Protein AF-A0A352SIU7-F1 (afdb_monomer)

pLDDT: mean 70.61, std 19.4, range [39.03, 94.5]

Secondary structure (DSSP, 8-state):
------------------SSSTTTTHHHHHHHHHHHHTT-EEEETTEE--GGGHHHHHHHHHT--EEEEEEE-TTS-EEEEEEEE----S----------------------------

Sequence (118 aa):
MERKMALSYDNITEKYYEGETMQQNQWIVDEMNQVYKQGIRVDVNGLSYNPKTSANLMRVLENGSYMLDYEGDMLGRIVALHVDSVGPSEQPSYKTLRCKKTKNRPEKKRRSEKNKKK

Mean predicted aligned error: 17.44 Å

Nearest PDB structures (foldseek):
  7wbj-assembly1_A  TM=3.241E-01  e=1.465E+00  Bos taurus
  5wtn-assembly1_C  TM=4.765E-01  e=7.606E+00  Geobacillus stearothermophilus 10
  5m5y-assembly1_F  TM=2.663E-01  e=7.606E+00  Saccharomyces cerevisiae

Radius of gyration: 29.02 Å; Cα contacts (8 Å, |Δi|>4): 90; chains: 1; bounding box: 78×44×82 Å

Structure (mmCIF, N/CA/C/O backbone):
data_AF-A0A352SIU7-F1
#
_entry.id   AF-A0A352SIU7-F1
#
loop_
_atom_site.group_PDB
_atom_site.id
_atom_site.type_symbol
_atom_site.label_atom_id
_atom_site.label_alt_id
_atom_site.label_comp_id
_atom_site.label_asym_id
_atom_site.label_entity_id
_atom_site.label_seq_id
_atom_site.pdbx_PDB_ins_code
_atom_site.Cartn_x
_atom_site.Cartn_y
_atom_site.Cartn_z
_atom_site.occupancy
_atom_site.B_iso_or_equiv
_atom_site.auth_seq_id
_atom_site.auth_comp_id
_atom_site.auth_asym_id
_atom_site.auth_atom_id
_atom_site.pdbx_PDB_model_num
ATOM 1 N N . MET A 1 1 ? 37.806 -28.540 17.704 1.00 43.12 1 MET A N 1
ATOM 2 C CA . MET A 1 1 ? 36.772 -27.675 18.312 1.00 43.12 1 MET A CA 1
ATOM 3 C C . MET A 1 1 ? 36.944 -26.288 17.713 1.00 43.12 1 MET A C 1
ATOM 5 O O . MET A 1 1 ? 37.677 -25.476 18.258 1.00 43.12 1 MET A O 1
ATOM 9 N N . GLU A 1 2 ? 36.357 -26.053 16.542 1.00 46.69 2 GLU A N 1
ATOM 10 C CA . GLU A 1 2 ? 3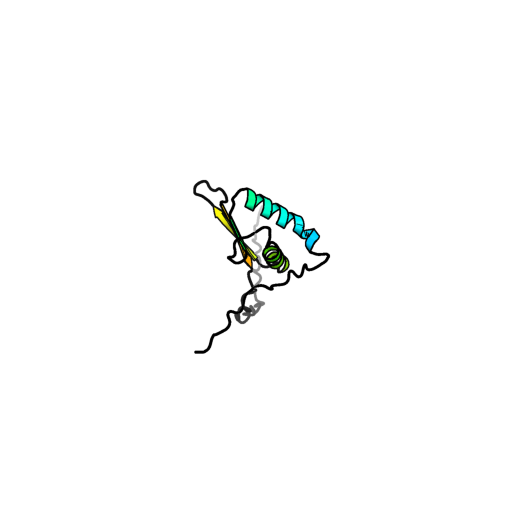6.436 -24.762 15.852 1.00 46.69 2 GLU A CA 1
ATOM 11 C C . GLU A 1 2 ? 35.139 -23.992 16.088 1.00 46.69 2 GLU A C 1
ATOM 13 O O . GLU A 1 2 ? 34.055 -24.414 15.687 1.00 46.69 2 GLU A O 1
ATOM 18 N N . ARG A 1 3 ? 35.255 -22.871 16.801 1.00 45.94 3 ARG A N 1
ATOM 19 C CA . ARG A 1 3 ? 34.169 -21.918 17.019 1.00 45.94 3 ARG A CA 1
ATOM 20 C C . ARG A 1 3 ? 33.973 -21.129 15.725 1.00 45.94 3 ARG A C 1
ATOM 22 O O . ARG A 1 3 ? 34.771 -20.247 15.423 1.00 45.94 3 ARG A O 1
ATOM 29 N N . LYS A 1 4 ? 32.922 -21.440 14.963 1.00 49.22 4 LYS A N 1
ATOM 30 C CA . LYS A 1 4 ? 32.469 -20.570 13.872 1.00 49.22 4 LYS A CA 1
ATOM 31 C C . LYS A 1 4 ? 31.870 -19.307 14.487 1.00 49.22 4 LYS A C 1
ATOM 33 O O . LYS A 1 4 ? 30.905 -19.379 15.243 1.00 49.22 4 LYS A O 1
ATOM 38 N N . MET A 1 5 ? 32.516 -18.177 14.214 1.00 44.50 5 MET A N 1
ATOM 39 C CA . MET A 1 5 ? 32.101 -16.854 14.662 1.00 44.50 5 MET A CA 1
ATOM 40 C C . MET A 1 5 ? 30.714 -16.520 14.108 1.00 44.50 5 MET A C 1
ATOM 42 O O . MET A 1 5 ? 30.480 -16.603 12.903 1.00 44.50 5 MET A O 1
ATOM 46 N N . ALA A 1 6 ? 29.804 -16.150 15.007 1.00 45.31 6 ALA A N 1
ATOM 47 C CA . ALA A 1 6 ? 28.538 -15.527 14.667 1.00 45.31 6 ALA A CA 1
ATOM 48 C C . ALA A 1 6 ? 28.830 -14.153 14.049 1.00 45.31 6 ALA A C 1
ATOM 50 O O . ALA A 1 6 ? 29.347 -13.262 14.722 1.00 45.31 6 ALA A O 1
ATOM 51 N N . LEU A 1 7 ? 28.532 -13.996 12.760 1.00 48.50 7 LEU A N 1
ATOM 52 C CA . LEU A 1 7 ? 28.508 -12.691 12.111 1.00 48.50 7 LEU A CA 1
ATOM 53 C C . LEU A 1 7 ? 27.254 -11.964 12.615 1.00 48.50 7 LEU A C 1
ATOM 55 O O . LEU A 1 7 ? 26.143 -12.250 12.173 1.00 48.50 7 LEU A O 1
ATOM 59 N N . SER A 1 8 ? 27.443 -11.093 13.609 1.00 41.41 8 SER A N 1
ATOM 60 C CA . SER A 1 8 ? 26.442 -10.125 14.068 1.00 41.41 8 SER A CA 1
ATOM 61 C C . SER A 1 8 ? 26.033 -9.249 12.879 1.00 41.41 8 SER A C 1
ATOM 63 O O . SER A 1 8 ? 26.875 -8.653 12.208 1.00 41.41 8 SER A O 1
ATOM 65 N N . TYR A 1 9 ? 24.730 -9.215 12.603 1.00 47.16 9 TYR A N 1
ATOM 66 C CA . TYR A 1 9 ? 24.092 -8.404 11.561 1.00 47.16 9 TYR A CA 1
ATOM 67 C C . TYR A 1 9 ? 23.860 -6.955 12.036 1.00 47.16 9 TYR A C 1
ATOM 69 O O . TYR A 1 9 ? 22.924 -6.291 11.600 1.00 47.16 9 TYR A O 1
ATOM 77 N N . ASP A 1 10 ? 24.713 -6.440 12.922 1.00 51.84 10 ASP A N 1
ATOM 78 C CA . ASP A 1 10 ? 24.558 -5.115 13.520 1.00 51.84 10 ASP A CA 1
ATOM 79 C C . ASP A 1 10 ? 25.541 -4.127 12.885 1.00 51.84 10 ASP A C 1
ATOM 81 O O . ASP A 1 10 ? 26.507 -3.705 13.517 1.00 51.84 10 ASP A O 1
ATOM 85 N N . ASN A 1 11 ? 25.340 -3.797 11.605 1.00 48.75 11 ASN A N 1
ATOM 86 C CA . ASN A 1 11 ? 25.805 -2.538 10.997 1.00 48.75 11 ASN A CA 1
ATOM 87 C C . ASN A 1 11 ? 25.331 -2.423 9.538 1.00 48.75 11 ASN A C 1
ATOM 89 O O . ASN A 1 11 ? 26.114 -2.530 8.596 1.00 48.75 11 ASN A O 1
ATOM 93 N N . ILE A 1 12 ? 24.036 -2.179 9.330 1.00 51.97 12 ILE A N 1
ATOM 94 C CA . ILE A 1 12 ? 23.589 -1.535 8.089 1.00 51.97 12 ILE A CA 1
ATOM 95 C C . ILE A 1 12 ? 23.409 -0.065 8.431 1.00 51.97 12 ILE A C 1
ATOM 97 O O . ILE A 1 12 ? 22.418 0.355 9.019 1.00 51.97 12 ILE A O 1
ATOM 101 N N . THR A 1 13 ? 24.460 0.686 8.133 1.00 43.50 13 THR A N 1
ATOM 102 C CA . THR A 1 13 ? 24.559 2.127 8.303 1.00 43.50 13 THR A CA 1
ATOM 103 C C . THR A 1 13 ? 23.444 2.802 7.503 1.00 43.50 13 THR A C 1
ATOM 105 O O . THR A 1 13 ? 23.398 2.681 6.278 1.00 43.50 13 THR A O 1
ATOM 108 N N . GLU A 1 14 ? 22.554 3.511 8.200 1.00 51.12 14 GLU A N 1
ATOM 109 C CA . GLU A 1 14 ? 21.576 4.441 7.632 1.00 51.12 14 GLU A CA 1
ATOM 110 C C . GLU A 1 14 ? 22.303 5.496 6.785 1.00 51.12 14 GLU A C 1
ATOM 112 O O . GLU A 1 14 ? 22.802 6.507 7.278 1.00 51.12 14 GLU A O 1
ATOM 117 N N . LYS A 1 15 ? 22.397 5.251 5.479 1.00 42.69 15 LYS A N 1
ATOM 118 C CA . LYS A 1 15 ? 22.730 6.278 4.494 1.00 42.69 15 LYS A CA 1
ATOM 119 C C . LYS A 1 15 ? 21.412 6.916 4.069 1.00 42.69 15 LYS A C 1
ATOM 121 O O . LYS A 1 15 ? 20.747 6.425 3.161 1.00 42.69 15 LYS A O 1
ATOM 126 N N . TYR A 1 16 ? 21.029 7.982 4.769 1.00 43.06 16 TYR A N 1
ATOM 127 C CA . TYR A 1 16 ? 20.029 8.933 4.292 1.00 43.06 16 TYR A CA 1
ATOM 128 C C . TYR A 1 16 ? 20.503 9.455 2.929 1.00 43.06 16 TYR A C 1
ATOM 130 O O . TYR A 1 16 ? 21.550 10.093 2.845 1.00 43.06 16 TYR A O 1
ATOM 138 N N . TYR A 1 17 ? 19.786 9.111 1.860 1.00 49.53 17 TYR A N 1
ATOM 139 C CA . TYR A 1 17 ? 20.026 9.679 0.537 1.00 49.53 17 TYR A CA 1
ATOM 140 C C . TYR A 1 17 ? 19.350 11.052 0.470 1.00 49.53 17 TYR A C 1
ATOM 142 O O . TYR A 1 17 ? 18.144 11.178 0.666 1.00 49.53 17 TYR A O 1
ATOM 150 N N . GLU A 1 18 ? 20.177 12.075 0.265 1.00 48.72 18 GLU A N 1
ATOM 151 C CA . GLU A 1 18 ? 19.833 13.493 0.200 1.00 48.72 18 GLU A CA 1
ATOM 152 C C . GLU A 1 18 ? 19.004 13.850 -1.043 1.00 48.72 18 GLU A C 1
ATOM 154 O O . GLU A 1 18 ? 19.323 13.445 -2.160 1.00 48.72 18 GLU A O 1
ATOM 159 N N . GLY A 1 19 ? 18.033 14.750 -0.862 1.00 51.66 19 GLY A N 1
ATOM 160 C CA . GLY A 1 19 ? 18.015 15.951 -1.697 1.00 51.66 19 GLY A CA 1
ATOM 161 C C . GLY A 1 19 ? 16.682 16.340 -2.311 1.00 51.66 19 GLY A C 1
ATOM 162 O O . GLY A 1 19 ? 16.014 17.227 -1.791 1.00 51.66 19 GLY A O 1
ATOM 163 N N . GLU A 1 20 ? 16.316 15.749 -3.449 1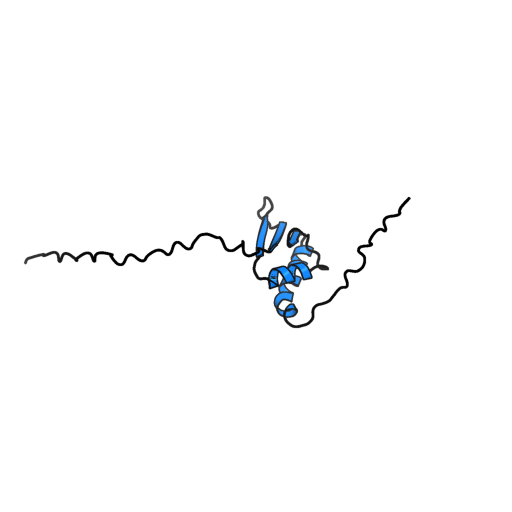.00 47.16 20 GLU A N 1
ATOM 164 C CA . GLU A 1 20 ? 15.352 16.405 -4.354 1.00 47.16 20 GLU A CA 1
ATOM 165 C C . GLU A 1 20 ? 14.129 15.551 -4.728 1.00 47.16 20 GLU A C 1
ATOM 167 O O . GLU A 1 20 ? 13.051 16.103 -4.938 1.00 47.16 20 GLU A O 1
ATOM 172 N N . THR A 1 21 ? 14.217 14.215 -4.722 1.00 51.06 21 THR A N 1
ATOM 173 C CA . THR A 1 21 ? 13.061 13.334 -5.017 1.00 51.06 21 THR A CA 1
ATOM 174 C C . THR A 1 21 ? 12.174 13.070 -3.797 1.00 51.06 21 THR A C 1
ATOM 176 O O . THR A 1 21 ? 10.982 12.790 -3.934 1.00 51.06 21 THR A O 1
ATOM 179 N N . MET A 1 22 ? 12.727 13.212 -2.588 1.00 51.53 22 MET A N 1
ATOM 180 C CA . MET A 1 22 ? 12.034 12.926 -1.327 1.00 51.53 22 MET A CA 1
ATOM 181 C C . MET A 1 22 ? 10.831 13.848 -1.074 1.00 51.53 22 MET A C 1
ATOM 183 O O . MET A 1 22 ? 9.825 13.397 -0.533 1.00 51.53 22 MET A O 1
ATOM 187 N N . GLN A 1 23 ? 10.889 15.118 -1.497 1.00 56.09 23 GLN A N 1
ATOM 188 C CA . GLN A 1 23 ? 9.797 16.073 -1.253 1.00 56.09 23 GLN A CA 1
ATOM 189 C C . GLN A 1 23 ? 8.543 15.763 -2.079 1.00 56.09 23 GLN A C 1
ATOM 191 O O . GLN A 1 23 ? 7.431 15.917 -1.578 1.00 56.09 23 GLN A O 1
ATOM 196 N N . GLN A 1 24 ? 8.697 15.295 -3.323 1.00 58.62 24 GLN A N 1
ATOM 197 C CA . GLN A 1 24 ? 7.561 15.090 -4.228 1.00 58.62 24 GLN A CA 1
ATOM 198 C C . GLN A 1 24 ? 6.654 13.930 -3.792 1.00 58.62 24 GLN A C 1
ATOM 200 O O . GLN A 1 24 ? 5.451 13.965 -4.042 1.00 58.62 24 GLN A O 1
ATOM 205 N N . ASN A 1 25 ? 7.209 12.944 -3.085 1.00 71.75 25 ASN A N 1
ATOM 206 C CA . ASN A 1 25 ? 6.487 11.749 -2.641 1.00 71.75 25 ASN A CA 1
ATOM 207 C C . ASN A 1 25 ? 6.274 11.700 -1.119 1.00 71.75 25 ASN A C 1
ATOM 209 O O . ASN A 1 25 ? 5.777 10.699 -0.603 1.00 71.75 25 ASN A O 1
ATOM 213 N N . GLN A 1 26 ? 6.586 12.785 -0.397 1.00 80.06 26 GLN A N 1
ATOM 214 C CA . GLN A 1 26 ? 6.390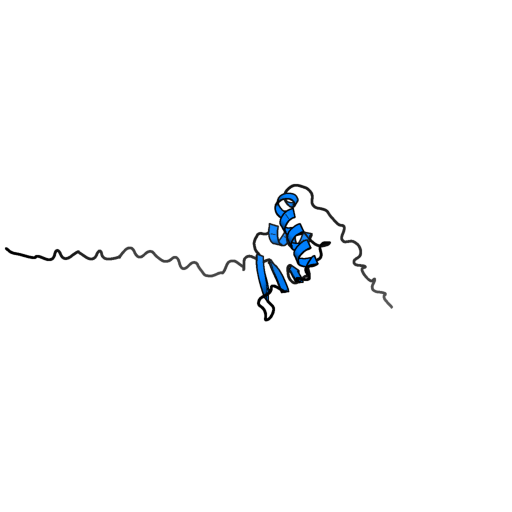 12.860 1.054 1.00 80.06 26 GLN A CA 1
ATOM 215 C C . GLN A 1 26 ? 4.922 12.631 1.446 1.00 80.06 26 GLN A C 1
ATOM 217 O O . GLN A 1 26 ? 4.639 11.929 2.415 1.00 80.06 26 GLN A O 1
ATOM 222 N N . TRP A 1 27 ? 3.988 13.134 0.635 1.00 85.94 27 TRP A N 1
ATOM 223 C CA . TRP A 1 27 ? 2.553 12.940 0.851 1.00 85.94 27 TRP A CA 1
ATOM 224 C C . TRP A 1 27 ? 2.141 11.458 0.841 1.00 85.94 27 TRP A C 1
ATOM 226 O O . TRP A 1 27 ? 1.237 11.077 1.577 1.00 85.94 27 TRP A O 1
ATOM 236 N N . ILE A 1 28 ? 2.819 10.606 0.059 1.00 86.31 28 ILE A N 1
ATOM 237 C CA . ILE A 1 28 ? 2.536 9.162 0.001 1.00 86.31 28 ILE A CA 1
ATOM 238 C C . ILE A 1 28 ? 2.973 8.495 1.301 1.00 86.31 28 ILE A C 1
ATOM 240 O O . ILE A 1 28 ? 2.268 7.643 1.836 1.00 86.31 28 ILE A O 1
ATOM 244 N N . VAL A 1 29 ? 4.131 8.889 1.830 1.00 85.19 29 VAL A N 1
ATOM 245 C CA . VAL A 1 29 ? 4.622 8.386 3.117 1.00 85.19 29 VAL A CA 1
ATOM 246 C C . VAL A 1 29 ? 3.664 8.782 4.240 1.00 85.19 29 VAL A C 1
ATOM 248 O O . VAL A 1 29 ? 3.344 7.956 5.096 1.00 85.19 29 VAL A O 1
ATOM 251 N N . ASP A 1 30 ? 3.166 10.017 4.219 1.00 88.12 30 ASP A N 1
ATOM 252 C CA . ASP A 1 30 ? 2.210 10.506 5.212 1.00 88.12 30 ASP A CA 1
ATOM 253 C C . ASP A 1 30 ? 0.869 9.763 5.129 1.00 88.12 30 ASP A C 1
ATOM 255 O O . ASP A 1 30 ? 0.322 9.378 6.166 1.00 88.12 30 ASP A O 1
ATOM 259 N N . GLU A 1 31 ? 0.378 9.489 3.919 1.00 89.75 31 GLU A N 1
ATOM 260 C CA . GLU A 1 31 ? -0.832 8.694 3.692 1.00 89.75 31 GLU A CA 1
ATOM 261 C C . GLU A 1 31 ? -0.658 7.256 4.204 1.00 89.75 31 GLU A C 1
ATOM 263 O O . GLU A 1 31 ? -1.466 6.770 4.994 1.00 89.75 31 GLU A O 1
ATOM 268 N N . MET A 1 32 ? 0.447 6.588 3.857 1.00 88.44 32 MET A N 1
ATOM 269 C CA . MET A 1 32 ? 0.724 5.221 4.319 1.00 88.44 32 MET A CA 1
ATOM 270 C C . MET A 1 32 ? 0.864 5.142 5.841 1.00 88.44 32 MET A C 1
ATOM 272 O O . MET A 1 32 ? 0.418 4.178 6.465 1.00 88.44 32 MET A O 1
ATOM 276 N N . ASN A 1 33 ? 1.405 6.185 6.471 1.00 88.12 33 ASN A N 1
ATOM 277 C CA . ASN A 1 33 ? 1.439 6.295 7.926 1.00 88.12 33 ASN A CA 1
ATOM 278 C C . ASN A 1 33 ? 0.040 6.441 8.540 1.00 88.12 33 ASN A C 1
ATOM 280 O O . ASN A 1 33 ? -0.203 5.922 9.633 1.00 88.12 33 ASN A O 1
ATOM 284 N N . GLN A 1 34 ? -0.883 7.144 7.880 1.00 89.19 34 GLN A N 1
ATOM 285 C CA . GLN A 1 34 ? -2.275 7.227 8.327 1.00 89.19 34 GLN A CA 1
ATOM 286 C C . GLN A 1 34 ? -2.988 5.882 8.177 1.00 89.19 34 GLN A C 1
ATOM 288 O O . GLN A 1 34 ? -3.622 5.431 9.129 1.00 89.19 34 GLN A O 1
ATOM 293 N N . VAL A 1 35 ? -2.819 5.213 7.037 1.00 89.06 35 VAL A N 1
ATOM 294 C CA . VAL A 1 35 ? -3.352 3.869 6.763 1.00 89.06 35 VAL A CA 1
ATOM 295 C C . VAL A 1 35 ? -2.865 2.867 7.815 1.00 89.06 35 VAL A C 1
ATOM 297 O O . VAL A 1 35 ? -3.670 2.164 8.429 1.00 89.06 35 VAL A O 1
ATOM 300 N N . TYR A 1 36 ? -1.566 2.885 8.125 1.00 86.81 36 TYR A N 1
ATOM 301 C CA . TYR A 1 36 ? -0.979 2.064 9.184 1.00 86.81 36 TYR A CA 1
ATOM 302 C C . TYR A 1 36 ? -1.618 2.340 10.557 1.00 86.81 36 TYR A C 1
ATOM 304 O O . TYR A 1 36 ? -1.962 1.413 11.289 1.00 86.81 36 TYR A O 1
ATOM 312 N N . LYS A 1 37 ? -1.842 3.615 10.912 1.00 89.25 37 LYS A N 1
ATOM 313 C CA . LYS A 1 37 ? -2.517 4.000 12.169 1.00 89.25 37 LYS A CA 1
ATOM 314 C C . LYS A 1 37 ? -3.982 3.562 12.228 1.00 89.25 37 LYS A C 1
ATOM 316 O O . LYS A 1 37 ? -4.488 3.327 13.321 1.00 89.25 37 LYS A O 1
ATOM 321 N N . GLN A 1 38 ? -4.653 3.451 11.084 1.00 89.00 38 GLN A N 1
ATOM 322 C CA . GLN A 1 38 ? -6.020 2.931 10.983 1.00 89.00 38 GLN A CA 1
ATOM 323 C C . GLN A 1 38 ? -6.083 1.401 11.126 1.00 89.00 38 GLN A C 1
ATOM 325 O O . GLN A 1 38 ? -7.174 0.838 11.181 1.00 89.00 38 GLN A O 1
ATOM 330 N N . GLY A 1 39 ? -4.932 0.726 11.224 1.00 89.62 39 GLY A N 1
ATOM 331 C CA . GLY A 1 39 ? -4.847 -0.725 11.372 1.00 89.62 39 GLY A CA 1
ATOM 332 C C . GLY A 1 39 ? -4.984 -1.487 10.055 1.00 89.62 39 GLY A C 1
ATOM 333 O O . GLY A 1 39 ? -5.132 -2.708 10.079 1.00 89.62 39 GLY A O 1
ATOM 334 N N . ILE A 1 40 ? -4.926 -0.792 8.917 1.00 91.44 40 ILE A N 1
ATOM 335 C CA . ILE A 1 40 ? -4.862 -1.423 7.600 1.00 91.44 40 ILE A CA 1
ATOM 336 C C . ILE A 1 40 ? -3.435 -1.932 7.405 1.00 91.44 40 ILE A C 1
ATOM 338 O O . ILE A 1 40 ? -2.461 -1.197 7.593 1.00 91.44 40 ILE A O 1
ATOM 342 N N . ARG A 1 41 ? -3.305 -3.208 7.044 1.00 93.31 41 ARG A N 1
ATOM 343 C CA . ARG A 1 41 ? -1.999 -3.820 6.796 1.00 93.31 41 ARG A CA 1
ATOM 344 C C . ARG A 1 41 ? -1.441 -3.303 5.479 1.00 93.31 41 ARG A C 1
ATOM 346 O O . ARG A 1 41 ? -2.157 -3.222 4.493 1.00 93.31 41 ARG A O 1
ATOM 353 N N . VAL A 1 42 ? -0.163 -2.965 5.450 1.00 91.44 42 VAL A N 1
ATOM 354 C CA . VAL A 1 42 ? 0.514 -2.597 4.208 1.00 91.44 42 VAL A CA 1
ATOM 355 C C . VAL A 1 42 ? 1.740 -3.479 4.099 1.00 91.44 42 VAL A C 1
ATOM 357 O O . VAL A 1 42 ? 2.529 -3.523 5.039 1.00 91.44 42 VAL A O 1
ATOM 360 N N . ASP A 1 43 ? 1.888 -4.179 2.985 1.00 92.06 43 ASP A N 1
ATOM 361 C CA . ASP A 1 43 ? 3.048 -5.007 2.681 1.00 92.06 43 ASP A CA 1
ATOM 362 C C . ASP A 1 43 ? 3.702 -4.464 1.394 1.00 92.06 43 ASP A C 1
ATOM 364 O O . ASP A 1 43 ? 3.028 -4.123 0.426 1.00 92.06 43 ASP A O 1
ATOM 368 N N . VAL A 1 44 ? 5.026 -4.309 1.396 1.00 90.88 44 VAL A N 1
ATOM 369 C CA . VAL A 1 44 ? 5.821 -3.795 0.271 1.00 90.88 44 VAL A CA 1
ATOM 370 C C . VAL A 1 44 ? 6.824 -4.866 -0.135 1.00 90.88 44 VAL A C 1
ATOM 372 O O . VAL A 1 44 ? 7.711 -5.198 0.653 1.00 90.88 44 VAL A O 1
ATOM 375 N N . ASN A 1 45 ? 6.715 -5.408 -1.351 1.00 89.56 45 ASN A N 1
ATOM 376 C CA . ASN A 1 45 ? 7.504 -6.559 -1.813 1.00 89.56 45 ASN A CA 1
ATOM 377 C C . ASN A 1 45 ? 7.434 -7.749 -0.832 1.00 89.56 45 ASN A C 1
ATOM 379 O O . ASN A 1 45 ? 8.456 -8.362 -0.510 1.00 89.56 45 ASN A O 1
ATOM 383 N N . GLY A 1 46 ? 6.248 -8.019 -0.282 1.00 86.69 46 GLY A N 1
ATOM 384 C CA . GLY A 1 46 ? 6.033 -9.046 0.745 1.00 86.69 46 GLY A CA 1
ATOM 385 C C . GLY A 1 46 ? 6.612 -8.741 2.138 1.00 86.69 46 GLY A C 1
ATOM 386 O O . GLY A 1 46 ? 6.584 -9.613 3.007 1.00 86.69 46 GLY A O 1
ATOM 387 N N . LEU A 1 47 ? 7.139 -7.535 2.381 1.00 89.00 47 LEU A N 1
ATOM 388 C CA . LEU A 1 47 ? 7.605 -7.092 3.699 1.00 89.00 47 LEU A CA 1
ATOM 389 C C . LEU A 1 47 ? 6.612 -6.115 4.321 1.00 89.00 47 LEU A C 1
ATOM 391 O O . LEU A 1 47 ? 6.300 -5.090 3.721 1.00 89.00 47 LEU A O 1
ATOM 395 N N . SER A 1 48 ? 6.187 -6.378 5.555 1.00 89.25 48 SER A N 1
ATOM 396 C CA . SER A 1 48 ? 5.273 -5.476 6.254 1.00 89.25 48 SER A CA 1
ATOM 397 C C . SER A 1 48 ? 5.870 -4.079 6.395 1.00 89.25 48 SER A C 1
ATOM 399 O O . SER A 1 48 ? 7.001 -3.892 6.855 1.00 89.25 48 SER A O 1
ATOM 401 N N . TYR A 1 49 ? 5.095 -3.094 5.960 1.00 88.12 49 TYR A N 1
ATOM 402 C CA . TYR A 1 49 ? 5.444 -1.694 6.023 1.00 88.12 49 TYR A CA 1
ATOM 403 C C . TYR A 1 49 ? 5.563 -1.252 7.478 1.00 88.12 49 TYR A C 1
ATOM 405 O O . TYR A 1 49 ? 4.654 -1.413 8.293 1.00 88.12 49 TYR A O 1
ATOM 413 N N . ASN A 1 50 ? 6.687 -0.615 7.779 1.00 84.06 50 ASN A N 1
ATOM 414 C CA . ASN A 1 50 ? 6.903 0.101 9.019 1.00 84.06 50 ASN A CA 1
ATOM 415 C C . ASN A 1 50 ? 7.243 1.557 8.668 1.00 84.06 50 ASN A C 1
ATOM 417 O O . ASN A 1 50 ? 8.074 1.776 7.782 1.00 84.06 50 ASN A O 1
ATOM 421 N N . PRO A 1 51 ? 6.683 2.553 9.376 1.00 79.19 51 PRO A N 1
ATOM 422 C CA . PRO A 1 51 ? 7.061 3.958 9.213 1.00 79.19 51 PRO A CA 1
ATOM 423 C C . PRO A 1 51 ? 8.579 4.205 9.266 1.00 79.19 51 PRO A C 1
ATOM 425 O O . PRO A 1 51 ? 9.091 5.094 8.591 1.00 79.19 51 PRO A O 1
ATOM 428 N N . LYS A 1 52 ? 9.317 3.390 10.036 1.00 79.88 52 LYS A N 1
ATOM 429 C CA . LYS A 1 52 ? 10.786 3.447 10.141 1.00 79.88 52 LYS A CA 1
ATOM 430 C C . LYS A 1 52 ? 11.517 2.915 8.902 1.00 79.88 52 LYS A C 1
ATOM 432 O O . LYS A 1 52 ? 12.694 3.198 8.727 1.00 79.88 52 LYS A O 1
ATOM 437 N N . THR A 1 53 ? 10.845 2.142 8.051 1.00 74.88 53 THR A N 1
ATOM 438 C CA . THR A 1 53 ? 11.402 1.507 6.844 1.00 74.88 53 THR A CA 1
ATOM 439 C C . THR A 1 53 ? 10.723 2.016 5.567 1.00 74.88 53 THR A C 1
ATOM 441 O O . THR A 1 53 ? 10.587 1.277 4.589 1.00 74.88 53 THR A O 1
ATOM 444 N N . SER A 1 54 ? 10.299 3.283 5.554 1.00 80.94 54 SER A N 1
ATOM 445 C CA . SER A 1 54 ? 9.640 3.932 4.409 1.00 80.94 54 SER A CA 1
ATOM 446 C C . SER A 1 54 ? 10.510 3.984 3.144 1.00 80.94 54 SER A C 1
ATOM 448 O O . SER A 1 54 ? 9.981 4.063 2.037 1.00 80.94 54 SER A O 1
ATOM 450 N N . ALA A 1 55 ? 11.832 3.848 3.282 1.00 82.81 55 ALA A N 1
ATOM 451 C CA . ALA A 1 55 ? 12.772 3.785 2.164 1.00 82.81 55 ALA A CA 1
ATOM 452 C C . ALA A 1 55 ? 12.457 2.656 1.162 1.00 82.81 55 ALA A C 1
ATOM 454 O O . ALA A 1 55 ? 12.629 2.840 -0.042 1.00 82.81 55 ALA A O 1
ATOM 455 N N . ASN A 1 56 ? 11.954 1.505 1.631 1.00 83.75 56 ASN A N 1
ATOM 456 C CA . ASN A 1 56 ? 11.577 0.404 0.739 1.00 83.75 56 ASN A CA 1
ATOM 457 C C . ASN A 1 56 ? 10.428 0.808 -0.185 1.00 83.75 56 ASN A C 1
ATOM 459 O O . ASN A 1 56 ? 10.515 0.584 -1.387 1.00 83.75 56 ASN A O 1
ATOM 463 N N . LEU A 1 57 ? 9.395 1.451 0.365 1.00 86.25 57 LEU A N 1
ATOM 464 C CA . LEU A 1 57 ? 8.266 1.971 -0.404 1.00 86.25 57 LEU A CA 1
ATOM 465 C C . LEU A 1 57 ? 8.736 2.999 -1.436 1.00 86.25 57 LEU A C 1
ATOM 467 O O . LEU A 1 57 ? 8.398 2.886 -2.609 1.00 86.25 57 LEU A O 1
ATOM 471 N N . MET A 1 58 ? 9.560 3.959 -1.011 1.00 87.00 58 MET A N 1
ATOM 472 C CA . MET A 1 58 ? 10.085 4.999 -1.899 1.00 87.00 58 MET A CA 1
ATOM 473 C C . MET A 1 58 ? 10.827 4.401 -3.090 1.00 87.00 58 MET A C 1
ATOM 475 O O . MET A 1 58 ? 10.562 4.778 -4.224 1.00 87.00 58 MET A O 1
ATOM 479 N N . ARG A 1 59 ? 11.665 3.389 -2.856 1.00 85.81 59 ARG A N 1
ATOM 480 C CA . ARG A 1 59 ? 12.395 2.694 -3.919 1.00 85.81 59 ARG A CA 1
ATOM 481 C C . ARG A 1 59 ? 11.471 1.973 -4.908 1.00 85.81 59 ARG A C 1
ATOM 483 O O . ARG A 1 59 ? 11.763 1.950 -6.101 1.00 85.81 59 ARG A O 1
ATOM 490 N N . VAL A 1 60 ? 10.367 1.380 -4.443 1.00 86.06 60 VAL A N 1
ATOM 491 C CA . VAL A 1 60 ? 9.368 0.761 -5.337 1.00 86.06 60 VAL A CA 1
ATOM 492 C C . VAL A 1 60 ? 8.674 1.819 -6.197 1.00 86.06 60 VAL A C 1
ATOM 494 O O . VAL A 1 60 ? 8.524 1.632 -7.404 1.00 86.06 60 VAL A O 1
ATOM 497 N N . LEU A 1 61 ? 8.304 2.948 -5.593 1.00 85.56 61 LEU A N 1
ATOM 498 C CA . LEU A 1 61 ? 7.636 4.051 -6.283 1.00 85.56 61 LEU A CA 1
ATOM 499 C C . LEU A 1 61 ? 8.560 4.757 -7.284 1.00 85.56 61 LEU A C 1
ATOM 501 O O . LEU A 1 61 ? 8.127 5.075 -8.388 1.00 85.56 61 LEU A O 1
ATOM 505 N N . GLU A 1 62 ? 9.834 4.951 -6.940 1.00 85.12 62 GLU A N 1
ATOM 506 C CA . GLU A 1 62 ? 10.848 5.542 -7.824 1.00 85.12 62 GLU A CA 1
ATOM 507 C C . GLU A 1 62 ? 11.115 4.680 -9.062 1.00 85.12 62 GLU A C 1
ATOM 509 O O . GLU A 1 62 ? 11.304 5.213 -10.154 1.00 85.12 62 GLU A O 1
ATOM 514 N N . ASN A 1 63 ? 11.061 3.350 -8.930 1.00 84.38 63 ASN A N 1
ATOM 515 C CA . ASN A 1 63 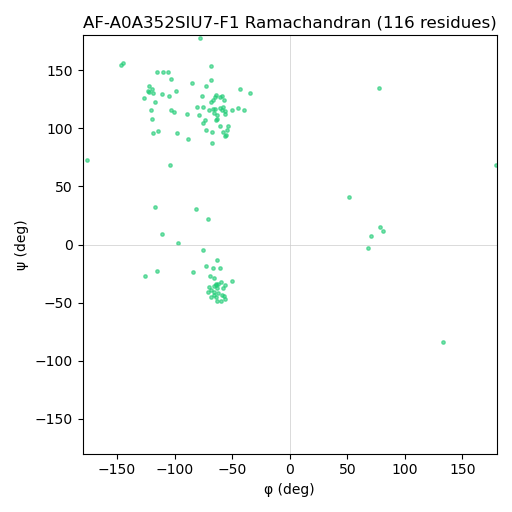? 11.167 2.444 -10.077 1.00 84.38 63 ASN A CA 1
ATOM 516 C C . ASN A 1 63 ? 9.968 2.561 -11.040 1.00 84.38 63 ASN A C 1
ATOM 518 O O . ASN A 1 63 ? 10.059 2.126 -12.189 1.00 84.38 63 ASN A O 1
ATOM 522 N N . GLY A 1 64 ? 8.831 3.098 -10.579 1.00 81.94 64 GLY A N 1
ATOM 523 C CA . GLY A 1 64 ? 7.634 3.378 -11.382 1.00 81.94 64 GLY A CA 1
ATOM 524 C C . GLY A 1 64 ? 6.879 2.153 -11.912 1.00 81.94 64 GLY A C 1
ATOM 525 O O . GLY A 1 64 ? 5.836 2.306 -12.540 1.00 81.94 64 GLY A O 1
ATOM 526 N N . SER A 1 65 ? 7.384 0.942 -11.670 1.00 86.75 65 SER A N 1
ATOM 527 C CA . SER A 1 65 ? 6.786 -0.321 -12.110 1.00 86.75 65 SER A CA 1
ATOM 528 C C . SER A 1 65 ? 6.432 -1.162 -10.891 1.00 86.75 65 SER A C 1
ATOM 530 O O . SER A 1 65 ? 7.275 -1.864 -10.331 1.00 86.75 65 SER A O 1
ATOM 532 N N . TYR A 1 66 ? 5.177 -1.068 -10.465 1.00 90.31 66 TYR A N 1
ATOM 533 C CA . TYR A 1 66 ? 4.647 -1.808 -9.326 1.00 90.31 66 TYR A CA 1
ATOM 534 C C . TYR A 1 66 ? 3.189 -2.211 -9.565 1.00 90.31 66 TYR A C 1
ATOM 536 O O . TYR A 1 66 ? 2.482 -1.591 -10.360 1.00 90.31 66 TYR A O 1
ATOM 544 N N . MET A 1 67 ? 2.749 -3.261 -8.881 1.00 91.94 67 MET A N 1
ATOM 545 C CA . MET A 1 67 ? 1.346 -3.624 -8.733 1.00 91.94 67 MET A CA 1
ATOM 546 C C . MET A 1 67 ? 0.872 -3.219 -7.344 1.00 91.94 67 MET A C 1
ATOM 548 O O . MET A 1 67 ? 1.623 -3.303 -6.373 1.00 91.94 67 MET A O 1
ATOM 552 N N . LEU A 1 68 ? -0.369 -2.744 -7.291 1.00 91.88 68 LEU A N 1
ATOM 553 C CA . LEU A 1 68 ? -1.054 -2.376 -6.064 1.00 91.88 68 LEU A CA 1
ATOM 554 C C . LEU A 1 68 ? -2.304 -3.242 -5.941 1.00 91.88 68 LEU A C 1
ATOM 556 O O . LEU A 1 68 ? -3.263 -3.034 -6.686 1.00 91.88 68 LEU A O 1
ATOM 560 N N . ASP A 1 69 ? -2.279 -4.185 -5.006 1.00 93.75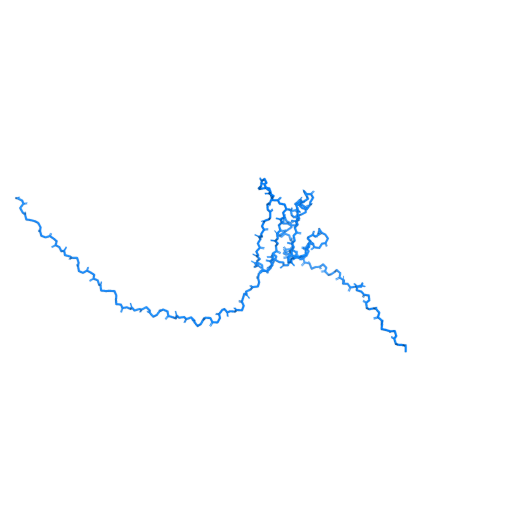 69 ASP A N 1
ATOM 561 C CA . ASP A 1 69 ? -3.409 -5.063 -4.714 1.00 93.75 69 ASP A CA 1
ATOM 562 C C . ASP A 1 69 ? -4.088 -4.662 -3.402 1.00 93.75 69 ASP A C 1
ATOM 564 O O . ASP A 1 69 ? -3.456 -4.167 -2.465 1.00 93.75 69 ASP A O 1
ATOM 568 N N . TYR A 1 70 ? -5.399 -4.889 -3.340 1.00 93.75 70 TYR A N 1
ATOM 569 C CA . TYR A 1 70 ? -6.239 -4.569 -2.191 1.00 93.75 70 TYR A CA 1
ATOM 570 C C . TYR A 1 70 ? -6.873 -5.844 -1.650 1.00 93.75 70 TYR A C 1
ATOM 572 O O . TYR A 1 70 ? -7.508 -6.592 -2.395 1.00 93.75 70 TYR A O 1
ATOM 580 N N . GLU A 1 71 ? -6.779 -6.053 -0.342 1.00 94.12 71 GLU A N 1
ATOM 581 C CA . GLU A 1 71 ? -7.573 -7.069 0.343 1.00 94.12 71 GLU A CA 1
ATOM 582 C C . GLU A 1 71 ? -8.780 -6.419 1.007 1.00 94.12 71 GLU A C 1
ATOM 584 O O . GLU A 1 71 ? -8.653 -5.411 1.707 1.00 94.12 71 GLU A O 1
ATOM 589 N N . GLY A 1 72 ? -9.953 -7.013 0.792 1.00 94.50 72 GLY A N 1
ATOM 590 C CA . GLY A 1 72 ? -11.211 -6.594 1.395 1.00 94.50 72 GLY A CA 1
ATOM 591 C C . GLY A 1 72 ? -11.723 -7.598 2.425 1.00 94.50 72 GLY A C 1
ATOM 592 O O . GLY A 1 72 ? -11.523 -8.804 2.277 1.00 94.50 72 GLY A O 1
ATOM 593 N N . ASP A 1 73 ? -12.419 -7.117 3.453 1.00 92.88 73 ASP A N 1
ATOM 594 C CA . ASP A 1 73 ? -13.217 -7.975 4.329 1.00 92.88 73 ASP A CA 1
ATOM 595 C C . ASP A 1 73 ? -14.564 -8.368 3.686 1.00 92.88 73 ASP A C 1
ATOM 597 O O . ASP A 1 73 ? -14.924 -7.929 2.592 1.00 92.88 73 ASP A O 1
ATOM 601 N N . MET A 1 74 ? -15.356 -9.185 4.388 1.00 93.69 74 MET A N 1
ATOM 602 C CA . MET A 1 74 ? -16.692 -9.603 3.931 1.00 93.69 74 MET A CA 1
ATOM 603 C C . MET A 1 74 ? -17.697 -8.444 3.797 1.00 93.69 74 MET A C 1
ATOM 605 O O . MET A 1 74 ? -18.762 -8.628 3.215 1.00 93.69 74 MET A O 1
ATOM 609 N N . LEU A 1 75 ? -17.384 -7.267 4.347 1.00 94.00 75 LEU A N 1
ATOM 610 C CA . LEU A 1 75 ? -18.188 -6.050 4.232 1.00 94.00 75 LEU A CA 1
ATOM 611 C C . LEU A 1 75 ? -17.680 -5.131 3.106 1.00 94.00 75 LEU A C 1
ATOM 613 O O . LEU A 1 75 ? -18.248 -4.061 2.896 1.00 94.00 75 LEU A O 1
ATOM 617 N N . GLY A 1 76 ? -16.631 -5.538 2.383 1.00 90.25 76 GLY A N 1
ATOM 618 C CA . GLY A 1 76 ? -16.024 -4.776 1.294 1.00 90.25 76 GLY A CA 1
ATOM 619 C C . GLY A 1 76 ? -15.104 -3.643 1.755 1.00 90.25 76 GLY A C 1
ATOM 620 O O . GLY A 1 76 ? -14.782 -2.765 0.957 1.00 90.25 76 GLY A O 1
ATOM 621 N N . ARG A 1 77 ? -14.685 -3.623 3.025 1.00 92.69 77 ARG A N 1
ATOM 622 C CA . ARG A 1 77 ? -13.729 -2.633 3.543 1.00 92.69 77 ARG A CA 1
ATOM 623 C C . ARG A 1 77 ? -12.309 -3.097 3.277 1.00 92.69 77 ARG A C 1
ATOM 625 O O . ARG A 1 77 ? -12.003 -4.266 3.485 1.00 92.69 77 ARG A O 1
ATOM 632 N N . ILE A 1 78 ? -11.443 -2.171 2.878 1.00 92.00 78 ILE A N 1
ATOM 633 C CA . ILE A 1 78 ? -10.023 -2.456 2.667 1.00 92.00 78 ILE A CA 1
ATOM 634 C C . ILE A 1 78 ? -9.376 -2.779 4.018 1.00 92.00 78 ILE A C 1
ATOM 636 O O . IL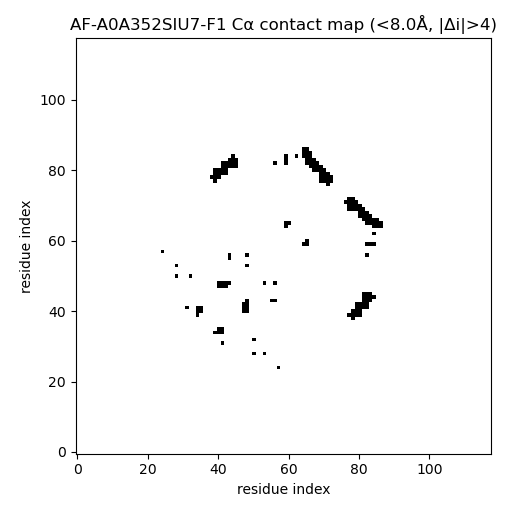E A 1 78 ? -9.459 -1.986 4.955 1.00 92.00 78 ILE A O 1
ATOM 640 N N . VAL A 1 79 ? -8.738 -3.944 4.103 1.00 93.88 79 VAL A N 1
ATOM 641 C CA . VAL A 1 79 ? -8.023 -4.434 5.291 1.00 93.88 79 VAL A CA 1
ATOM 642 C C . VAL A 1 79 ? -6.524 -4.583 5.059 1.00 93.88 79 VAL A C 1
ATOM 644 O O . VAL A 1 79 ? -5.762 -4.526 6.028 1.00 93.88 79 VAL A O 1
ATOM 647 N N . ALA A 1 80 ? -6.091 -4.726 3.803 1.00 94.50 80 ALA A N 1
ATOM 648 C CA . ALA A 1 80 ? -4.678 -4.707 3.456 1.00 94.50 80 ALA A CA 1
ATOM 649 C C . ALA A 1 80 ? -4.398 -4.088 2.079 1.00 94.50 80 ALA A C 1
ATOM 651 O O . ALA A 1 80 ? -5.258 -4.101 1.195 1.00 94.50 80 ALA A O 1
ATOM 652 N N . LEU A 1 81 ? -3.181 -3.570 1.921 1.00 93.56 81 LEU A N 1
ATOM 653 C CA . LEU A 1 81 ? -2.589 -3.077 0.681 1.00 93.56 81 LEU A CA 1
ATOM 654 C C . LEU A 1 81 ? -1.280 -3.822 0.418 1.00 93.56 81 LEU A C 1
ATOM 656 O O . LEU A 1 81 ? -0.425 -3.872 1.303 1.00 93.56 81 LEU A O 1
ATOM 660 N N . HIS A 1 82 ? -1.090 -4.310 -0.803 1.00 93.50 82 HIS A N 1
ATOM 661 C CA . HIS A 1 82 ? 0.162 -4.935 -1.235 1.00 93.50 82 HIS A CA 1
ATOM 662 C C . HIS A 1 82 ? 0.784 -4.118 -2.355 1.00 93.50 82 HIS A C 1
ATOM 664 O O . HIS A 1 82 ? 0.141 -3.879 -3.373 1.00 93.50 82 HIS A O 1
ATOM 670 N N . VAL A 1 83 ? 2.020 -3.665 -2.156 1.00 91.56 83 VAL A N 1
ATOM 671 C CA . VAL A 1 83 ? 2.784 -2.874 -3.126 1.00 91.56 83 VAL A CA 1
ATOM 672 C C . VAL A 1 83 ? 3.984 -3.688 -3.583 1.00 91.56 83 VAL A C 1
ATOM 674 O O . VAL A 1 83 ? 5.026 -3.700 -2.925 1.00 91.56 83 VAL A O 1
ATOM 677 N N . ASP A 1 84 ? 3.859 -4.341 -4.729 1.00 91.69 84 A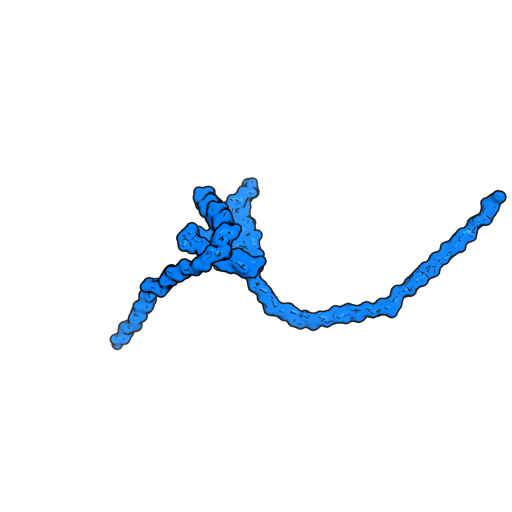SP A N 1
ATOM 678 C CA . ASP A 1 84 ? 4.899 -5.224 -5.244 1.00 91.69 84 ASP A CA 1
ATOM 679 C C . ASP A 1 84 ? 5.554 -4.636 -6.485 1.00 91.69 84 ASP A C 1
ATOM 681 O O . ASP A 1 84 ? 4.901 -4.253 -7.450 1.00 91.69 84 ASP A O 1
ATOM 685 N N . SER A 1 85 ? 6.879 -4.587 -6.479 1.00 89.81 85 SER A N 1
ATOM 686 C CA . SER A 1 85 ? 7.666 -4.185 -7.638 1.00 89.81 85 SER A CA 1
ATOM 687 C C . SER A 1 85 ? 7.467 -5.210 -8.743 1.00 89.81 85 SER A C 1
ATOM 689 O O . SER A 1 85 ? 7.732 -6.398 -8.551 1.00 89.81 85 SER A O 1
ATOM 691 N N . VAL A 1 86 ? 7.083 -4.748 -9.926 1.00 86.62 86 VAL A N 1
ATOM 692 C CA . VAL A 1 86 ? 7.078 -5.584 -11.122 1.00 86.62 86 VAL A CA 1
ATOM 693 C C . VAL A 1 86 ? 8.280 -5.221 -11.971 1.00 86.62 86 VAL A C 1
ATOM 695 O O . VAL A 1 86 ? 8.423 -4.101 -12.456 1.00 86.62 86 VAL A O 1
ATOM 698 N N . GLY A 1 87 ? 9.185 -6.182 -12.131 1.00 73.88 87 GLY A N 1
ATOM 699 C CA . GLY A 1 87 ? 10.250 -6.051 -13.112 1.00 73.88 87 GLY A CA 1
ATOM 700 C C . GLY A 1 87 ? 9.665 -6.108 -14.525 1.00 73.88 87 GLY A C 1
ATOM 701 O O . GLY A 1 87 ? 8.633 -6.756 -14.736 1.00 73.88 87 GLY A O 1
ATOM 702 N N . PRO A 1 88 ? 10.322 -5.504 -15.530 1.00 63.50 88 PRO A N 1
ATOM 703 C CA . PRO A 1 88 ? 10.091 -5.942 -16.891 1.00 63.50 88 PRO A CA 1
ATOM 704 C C . PRO A 1 88 ? 10.408 -7.440 -16.919 1.00 63.50 88 PRO A C 1
ATOM 706 O O . PRO A 1 88 ? 11.547 -7.843 -16.682 1.00 63.50 88 PRO A O 1
ATOM 709 N N . SER A 1 89 ? 9.390 -8.268 -17.169 1.00 58.22 89 SER A N 1
ATOM 710 C CA . SER A 1 89 ? 9.604 -9.633 -17.652 1.00 58.22 89 SER A CA 1
ATOM 711 C C . SER A 1 89 ? 10.692 -9.552 -18.716 1.00 58.22 89 SER A C 1
ATOM 713 O O . SER A 1 89 ? 10.618 -8.659 -19.568 1.00 58.22 89 SER A O 1
ATOM 715 N N . GLU A 1 90 ? 11.683 -10.450 -18.666 1.00 59.50 90 GLU A N 1
ATOM 716 C CA . GLU A 1 90 ? 12.644 -10.643 -19.755 1.00 59.50 90 GLU A CA 1
ATOM 717 C C . GLU A 1 90 ? 11.927 -10.421 -21.083 1.00 59.50 90 GLU A C 1
ATOM 719 O O . GLU A 1 90 ? 10.810 -10.935 -21.245 1.00 59.50 90 GLU A O 1
ATOM 724 N N . GLN A 1 91 ? 12.512 -9.586 -21.960 1.00 57.41 91 GLN A N 1
ATOM 725 C CA . GLN A 1 91 ? 11.903 -9.227 -23.240 1.00 57.41 91 GLN A CA 1
ATOM 726 C C . GLN A 1 91 ? 11.256 -10.479 -23.812 1.00 57.41 91 GLN A C 1
ATOM 728 O O . GLN A 1 91 ? 11.973 -11.455 -24.057 1.00 57.41 91 GLN A O 1
ATOM 733 N N . PRO A 1 92 ? 9.924 -10.504 -23.961 1.00 52.94 92 PRO A N 1
ATOM 734 C CA . PRO A 1 92 ? 9.282 -11.729 -24.357 1.00 52.94 92 PRO A CA 1
ATOM 735 C C . PRO A 1 92 ? 9.860 -12.082 -25.727 1.00 52.94 92 PRO A C 1
ATOM 737 O O . PRO A 1 92 ? 9.750 -11.305 -26.675 1.00 52.94 92 PRO A O 1
ATOM 740 N N . SER A 1 93 ? 10.540 -13.229 -25.823 1.00 57.44 93 SER A N 1
ATOM 741 C CA . SER A 1 93 ? 11.265 -13.650 -27.030 1.00 57.44 93 SER A CA 1
ATOM 742 C C . SER A 1 93 ? 10.321 -14.051 -28.167 1.00 57.44 93 SER A C 1
ATOM 744 O O . SER A 1 93 ? 10.705 -14.777 -29.091 1.00 57.44 93 SER A O 1
ATOM 746 N N . TYR A 1 94 ? 9.068 -13.578 -28.145 1.00 57.88 94 TYR A N 1
ATOM 747 C CA . TYR A 1 94 ? 8.225 -13.710 -29.308 1.00 57.88 94 TYR A CA 1
ATOM 748 C C . TYR A 1 94 ? 8.894 -12.906 -30.418 1.00 57.88 94 TYR A C 1
ATOM 750 O O . TYR A 1 94 ? 8.997 -11.680 -30.390 1.00 57.88 94 TYR A O 1
ATOM 758 N N . LYS A 1 95 ? 9.400 -13.633 -31.418 1.00 60.09 95 LYS A N 1
ATOM 759 C CA . LYS A 1 95 ? 9.755 -13.062 -32.711 1.00 60.09 95 LYS A CA 1
ATOM 760 C C . LYS A 1 95 ? 8.590 -12.165 -33.090 1.00 60.09 95 LYS A C 1
ATOM 762 O O . LYS A 1 95 ? 7.467 -12.653 -33.220 1.00 60.09 95 LYS A O 1
ATOM 767 N N . THR A 1 96 ? 8.837 -10.868 -33.218 1.00 59.16 96 THR A N 1
ATOM 768 C CA . THR A 1 96 ? 7.854 -9.934 -33.749 1.00 59.16 96 THR A CA 1
ATOM 769 C C . THR A 1 96 ? 7.406 -10.493 -35.094 1.00 59.16 96 THR A C 1
ATOM 771 O O . THR A 1 96 ? 8.128 -10.435 -36.091 1.00 59.16 96 THR A O 1
ATOM 774 N N . LEU A 1 97 ? 6.225 -11.118 -35.126 1.00 59.09 97 LEU A N 1
ATOM 775 C CA . LEU A 1 97 ? 5.570 -11.496 -36.365 1.00 59.09 97 LEU A CA 1
ATOM 776 C C . LEU A 1 97 ? 5.188 -10.176 -37.014 1.00 59.09 97 LEU A C 1
ATOM 778 O O . LEU A 1 97 ? 4.124 -9.614 -36.772 1.00 59.09 97 LEU A O 1
ATOM 782 N N . ARG A 1 98 ? 6.132 -9.637 -37.788 1.00 51.88 98 ARG A N 1
ATOM 783 C CA . ARG A 1 98 ? 5.956 -8.473 -38.638 1.00 51.88 98 ARG A CA 1
ATOM 784 C C . ARG A 1 98 ? 4.767 -8.786 -39.528 1.00 51.88 98 ARG A C 1
ATOM 786 O O . ARG A 1 98 ? 4.904 -9.503 -40.517 1.00 51.88 98 ARG A O 1
ATOM 793 N N . CYS A 1 99 ? 3.602 -8.278 -39.143 1.00 51.03 99 CYS A N 1
ATOM 794 C CA . CYS A 1 99 ? 2.383 -8.422 -39.909 1.00 51.03 99 CYS A CA 1
ATOM 795 C C . CYS A 1 99 ? 2.664 -7.761 -41.259 1.00 51.03 99 CYS A C 1
ATOM 797 O O . CYS A 1 99 ? 2.770 -6.534 -41.361 1.00 51.03 99 CYS A O 1
ATOM 799 N N . LYS A 1 100 ? 2.935 -8.572 -42.288 1.00 56.41 100 LYS A N 1
ATOM 800 C CA . LYS A 1 100 ? 3.157 -8.050 -43.629 1.00 56.41 100 LYS A CA 1
ATOM 801 C C . LYS A 1 100 ? 1.835 -7.425 -44.029 1.00 56.41 100 LYS A C 1
ATOM 803 O O . LYS A 1 100 ? 0.869 -8.134 -44.279 1.00 56.41 100 LYS A O 1
ATOM 808 N N . LYS A 1 101 ? 1.797 -6.093 -44.048 1.00 51.25 101 LYS A N 1
ATOM 809 C CA . LYS A 1 101 ? 0.697 -5.308 -44.597 1.00 51.25 101 LYS A CA 1
ATOM 810 C C . LYS A 1 101 ? 0.513 -5.757 -46.043 1.00 51.25 101 LYS A C 1
ATOM 812 O O . LYS A 1 101 ? 1.203 -5.272 -46.937 1.00 51.25 101 LYS A O 1
ATOM 817 N N . THR A 1 102 ? -0.371 -6.721 -46.275 1.00 52.88 102 THR A N 1
ATOM 818 C CA . THR A 1 102 ? -0.794 -7.095 -47.617 1.00 52.88 102 THR A CA 1
ATOM 819 C C . THR A 1 102 ? -1.580 -5.907 -48.148 1.00 52.88 102 THR A C 1
ATOM 821 O O . THR A 1 102 ? -2.755 -5.715 -47.835 1.00 52.88 102 THR A O 1
ATOM 824 N N . LYS A 1 103 ? -0.898 -5.052 -48.915 1.00 54.47 103 LYS A N 1
ATOM 825 C CA . LYS A 1 103 ? -1.546 -4.161 -49.873 1.00 54.47 103 LYS A CA 1
ATOM 826 C C . LYS A 1 103 ? -2.307 -5.078 -50.819 1.00 54.47 103 LYS A C 1
ATOM 828 O O . LYS A 1 103 ? -1.651 -5.687 -51.643 1.00 54.47 103 LYS A O 1
ATOM 833 N N . ASN A 1 104 ? -3.601 -5.282 -50.586 1.00 54.75 104 ASN A N 1
ATOM 834 C CA . ASN A 1 104 ? -4.611 -5.740 -51.548 1.00 54.75 104 ASN A CA 1
ATOM 835 C C . ASN A 1 104 ? -5.959 -5.854 -50.817 1.00 54.75 104 ASN A C 1
ATOM 837 O O . ASN A 1 104 ? -6.481 -6.941 -50.589 1.00 54.75 104 ASN A O 1
ATOM 841 N N . ARG A 1 105 ? -6.528 -4.710 -50.419 1.00 45.44 105 ARG A N 1
ATOM 842 C CA . ARG A 1 105 ? -7.973 -4.616 -50.181 1.00 45.44 105 ARG A CA 1
ATOM 843 C C . ARG A 1 105 ? -8.589 -4.221 -51.525 1.00 45.44 105 ARG A C 1
ATOM 845 O O . ARG A 1 105 ? -8.300 -3.113 -51.971 1.00 45.44 105 ARG A O 1
ATOM 852 N N . PRO A 1 106 ? -9.377 -5.075 -52.196 1.00 49.38 106 PRO A N 1
ATOM 853 C CA . PRO A 1 106 ? -10.038 -4.662 -53.422 1.00 49.38 106 PRO A CA 1
ATOM 854 C C . PRO A 1 106 ? -11.098 -3.616 -53.062 1.00 49.38 106 PRO A C 1
ATOM 856 O O . PRO A 1 106 ? -11.974 -3.861 -52.225 1.00 49.38 106 PRO A O 1
ATOM 859 N N . GLU A 1 107 ? -10.996 -2.429 -53.659 1.00 52.28 107 GLU A N 1
ATOM 860 C CA . GLU A 1 107 ? -12.044 -1.415 -53.594 1.00 52.28 107 GLU A CA 1
ATOM 861 C C . GLU A 1 107 ? -13.333 -2.004 -54.178 1.00 52.28 107 GLU A C 1
ATOM 863 O O . GLU A 1 107 ? -13.413 -2.358 -55.356 1.00 52.28 107 GLU A O 1
ATOM 8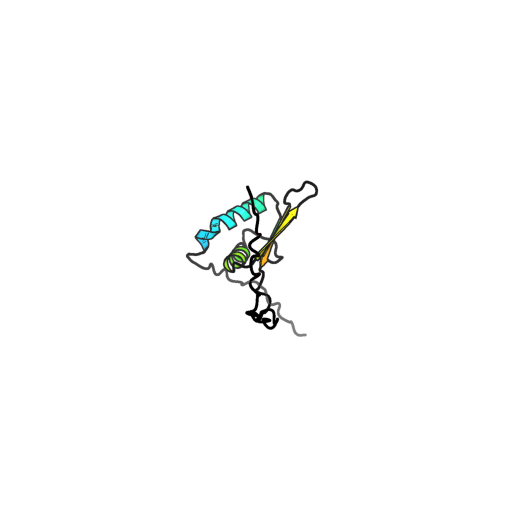68 N N . LYS A 1 108 ? -14.367 -2.133 -53.341 1.00 53.00 108 LYS 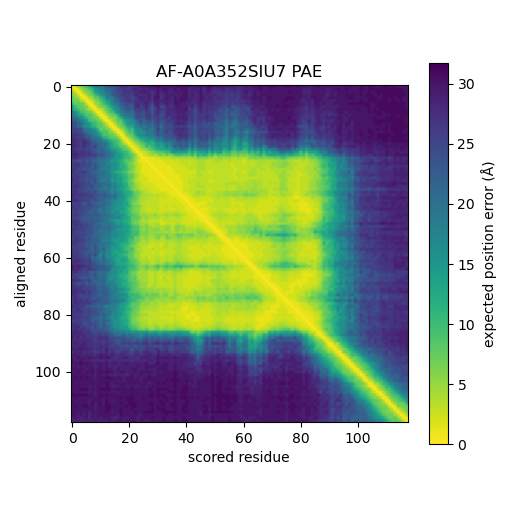A N 1
ATOM 869 C CA . LYS A 1 108 ? -15.711 -2.468 -53.811 1.00 53.00 108 LYS A CA 1
ATOM 870 C C . LYS A 1 108 ? -16.196 -1.328 -54.711 1.00 53.00 108 LYS A C 1
ATOM 872 O O . LYS A 1 108 ? -16.550 -0.260 -54.215 1.00 53.00 108 LYS A O 1
ATOM 877 N N . LYS A 1 109 ? -16.255 -1.575 -56.025 1.00 50.66 109 LYS A N 1
ATOM 878 C CA . LYS A 1 109 ? -16.994 -0.742 -56.987 1.00 50.66 109 LYS A CA 1
ATOM 879 C C . LYS A 1 109 ? -18.417 -0.525 -56.462 1.00 50.66 109 LYS A C 1
ATOM 881 O O . LYS A 1 109 ? -19.189 -1.476 -56.339 1.00 50.66 109 LYS A O 1
ATOM 886 N N . ARG A 1 110 ? -18.763 0.727 -56.155 1.00 48.62 110 ARG A N 1
ATOM 887 C CA . ARG A 1 110 ? -20.138 1.138 -55.846 1.00 48.62 110 ARG A CA 1
ATOM 888 C C . ARG A 1 110 ? -20.977 0.939 -57.112 1.00 48.62 110 ARG A C 1
ATOM 890 O O . ARG A 1 110 ? -20.707 1.570 -58.130 1.00 48.62 110 ARG A O 1
ATOM 897 N N . ARG A 1 111 ? -21.968 0.044 -57.064 1.00 47.66 111 ARG A N 1
ATOM 898 C CA . ARG A 1 111 ? -23.032 -0.026 -58.075 1.00 47.66 111 ARG A CA 1
ATOM 899 C C . ARG A 1 111 ? -23.860 1.254 -57.952 1.00 47.66 111 ARG A C 1
ATOM 901 O O . ARG A 1 111 ? -24.459 1.482 -56.907 1.00 47.66 111 ARG A O 1
ATOM 908 N N . SER A 1 112 ? -23.869 2.087 -58.988 1.00 50.06 112 SER A N 1
ATOM 909 C CA . SER A 1 112 ? -24.875 3.133 -59.148 1.00 50.06 112 SER A CA 1
ATOM 910 C C . SER A 1 112 ? -26.185 2.463 -59.549 1.00 50.06 112 SER A C 1
ATOM 912 O O . SER A 1 112 ? -26.332 1.918 -60.644 1.00 50.06 112 SER A O 1
ATOM 914 N N . GLU A 1 113 ? -27.116 2.432 -58.604 1.00 48.09 113 GLU A N 1
ATOM 915 C CA . GLU A 1 113 ? -28.453 1.908 -58.811 1.00 48.09 113 GLU A CA 1
ATOM 916 C C . GLU A 1 113 ? -29.264 2.923 -59.619 1.00 48.09 113 GLU A C 1
ATOM 918 O O . GLU A 1 113 ? -29.430 4.088 -59.263 1.00 48.09 113 GLU A O 1
ATOM 923 N N . LYS A 1 114 ? -29.683 2.460 -60.790 1.00 48.88 114 LYS A N 1
ATOM 924 C CA . LYS A 1 114 ? -30.468 3.165 -61.787 1.00 48.88 114 LYS A CA 1
ATOM 925 C C . LYS A 1 114 ? -31.916 3.143 -61.313 1.00 48.88 114 LYS A C 1
ATOM 927 O O . LYS A 1 114 ? -32.519 2.080 -61.365 1.00 48.88 114 LYS A O 1
ATOM 932 N N . ASN A 1 115 ? -32.488 4.281 -60.927 1.00 45.00 115 ASN A N 1
ATOM 933 C CA . ASN A 1 115 ? -33.942 4.403 -60.836 1.00 45.00 115 ASN A CA 1
ATOM 934 C C . ASN A 1 115 ? -34.458 5.537 -61.721 1.00 45.00 115 ASN A C 1
ATOM 936 O O . ASN A 1 115 ? -33.907 6.630 -61.798 1.00 45.00 115 ASN A O 1
ATOM 940 N N . LYS A 1 116 ? -35.478 5.154 -62.483 1.00 46.53 116 LYS A N 1
ATOM 941 C CA . LYS A 1 116 ? -36.064 5.771 -63.668 1.00 46.53 116 LYS A CA 1
ATOM 942 C C . LYS A 1 116 ? -37.492 6.187 -63.293 1.00 46.53 116 LYS A C 1
ATOM 944 O O . LYS A 1 116 ? -38.150 5.417 -62.598 1.00 46.53 116 LYS A O 1
ATOM 949 N N . LYS A 1 117 ? -37.975 7.273 -63.912 1.00 42.25 117 LYS A N 1
ATOM 950 C CA . LYS A 1 117 ? -39.367 7.787 -63.952 1.00 42.25 117 LYS A CA 1
ATOM 951 C C . LYS A 1 117 ? -39.815 8.532 -62.684 1.00 42.25 117 LYS A C 1
ATOM 953 O O . LYS A 1 117 ? -39.557 8.082 -61.579 1.00 42.25 117 LYS A O 1
ATOM 958 N N . LYS A 1 118 ? -40.472 9.685 -62.813 1.00 39.03 118 LYS A N 1
ATOM 959 C CA . LYS A 1 118 ? -41.630 9.956 -63.684 1.00 39.03 118 LYS A CA 1
ATOM 960 C C . LYS A 1 118 ? -41.513 11.276 -64.436 1.00 39.03 118 LYS A C 1
ATOM 962 O O . LYS A 1 118 ? -41.045 12.248 -63.814 1.00 39.03 118 LYS A O 1
#

Solvent-accessible surface area (backbone atoms only — not comparable to full-atom values): 7990 Å² total; per-residue (Å²): 140,83,83,80,78,80,81,77,86,83,78,82,76,86,75,80,81,82,85,73,70,65,70,81,48,43,66,56,56,54,49,52,50,50,42,47,72,73,66,30,46,44,28,44,67,88,38,74,67,42,87,92,54,49,66,61,54,50,54,38,58,73,67,69,36,61,48,80,48,76,41,62,48,99,86,68,46,77,47,32,39,38,43,33,66,49,72,83,68,71,76,73,82,66,73,78,78,73,76,74,80,73,89,73,78,82,79,78,79,80,80,83,81,84,83,80,88,133

Foldseek 3Di:
DDDDDDPPPPDPDPPPDDDDLCVVCVVVLVVVVVCVVVQAWEAEQNHTDDSVPCVSVSVLVVVVAWDWDFDADPVRDTRYIYTYHDDPDDPPPPPPPPPPPPPDDDPPDDDPDDDDDD